Protein AF-A0A7W2FFE9-F1 (afdb_monomer_lite)

Foldseek 3Di:
DVLLVVLLVVVLVVQVVVCVVPVDPRSVVLVVQLVVLVVCVVVDPDDAQAQDPVDSRNVSSNSRSVCSNVVVVVVVD

Secondary structure (DSSP, 8-state):
-HHHHHHHHHHHHHHHHHHHHH---HHHHHHHHHHHHHHHHHHS----PPPPTTS--HHHHHHHHHHHHSHHHHH--

Radius of gyration: 13.22 Å; chains: 1; bounding box: 27×26×37 Å

Organism: NCBI:txid2758570

pLDDT: mean 89.61, std 6.97, range [52.56, 96.19]

Sequence (77 aa):
MLALLVAWAIVMATTGLFDEFYGTICQYVAMIWLCVGIGVMLLKKIDFPLPRPDRIDVPGAFKMLWWATFWPRYLSN

Structure (mmCIF, N/CA/C/O backbone):
data_AF-A0A7W2FFE9-F1
#
_entry.id   AF-A0A7W2FFE9-F1
#
loop_
_atom_site.group_PDB
_atom_site.id
_atom_site.type_symbol
_atom_site.label_atom_id
_atom_site.label_alt_id
_atom_site.label_comp_id
_atom_site.label_asym_id
_atom_site.label_entity_id
_atom_site.label_seq_id
_atom_site.pdbx_PDB_ins_code
_atom_site.Cartn_x
_atom_site.Cartn_y
_atom_site.Cartn_z
_atom_site.occupancy
_atom_site.B_iso_or_equiv
_atom_site.auth_seq_id
_atom_site.auth_comp_id
_atom_site.auth_asym_id
_atom_site.auth_atom_id
_atom_site.pdbx_PDB_model_num
ATOM 1 N N . MET A 1 1 ? 1.175 -5.857 14.339 1.00 76.81 1 MET A N 1
ATOM 2 C CA . MET A 1 1 ? 2.390 -5.618 13.519 1.00 76.81 1 MET A CA 1
ATOM 3 C C . MET A 1 1 ? 2.695 -6.762 12.560 1.00 76.81 1 MET A C 1
ATOM 5 O O . MET A 1 1 ? 2.821 -6.488 11.376 1.00 76.81 1 MET A O 1
ATOM 9 N N . LEU A 1 2 ? 2.743 -8.022 13.013 1.00 86.06 2 LEU A N 1
ATOM 10 C CA . LEU A 1 2 ? 3.050 -9.173 12.146 1.00 86.06 2 LEU A CA 1
ATOM 11 C C . LEU A 1 2 ? 2.158 -9.263 10.892 1.00 86.06 2 LEU A C 1
ATOM 13 O O . LEU A 1 2 ? 2.667 -9.405 9.790 1.00 86.06 2 LEU A O 1
ATOM 17 N N . ALA A 1 3 ? 0.840 -9.094 11.038 1.00 89.06 3 ALA A N 1
ATOM 18 C CA . ALA A 1 3 ? -0.094 -9.123 9.909 1.00 89.06 3 ALA A CA 1
ATOM 19 C C . ALA A 1 3 ? 0.194 -8.054 8.836 1.00 89.06 3 ALA A C 1
ATOM 21 O O . ALA A 1 3 ? 0.065 -8.327 7.646 1.00 89.06 3 ALA A O 1
ATOM 22 N N . LEU A 1 4 ? 0.619 -6.855 9.254 1.00 89.19 4 LEU A N 1
ATOM 23 C CA . LEU A 1 4 ? 0.987 -5.771 8.343 1.00 89.19 4 LEU A CA 1
ATOM 24 C C . LEU A 1 4 ? 2.290 -6.078 7.610 1.00 89.19 4 LEU A C 1
ATOM 26 O O . LEU A 1 4 ? 2.357 -5.865 6.407 1.00 89.19 4 LEU A O 1
ATOM 30 N N . LEU A 1 5 ? 3.286 -6.626 8.312 1.00 90.75 5 LEU A N 1
ATOM 31 C CA . LEU A 1 5 ? 4.540 -7.064 7.694 1.00 90.75 5 LEU A CA 1
ATOM 32 C C . LEU A 1 5 ? 4.293 -8.141 6.635 1.00 90.75 5 LEU A C 1
ATOM 34 O O . LEU A 1 5 ? 4.847 -8.055 5.545 1.00 90.75 5 LEU A O 1
ATOM 38 N N . VAL A 1 6 ? 3.425 -9.113 6.930 1.00 93.12 6 VAL A N 1
ATOM 39 C CA . VAL A 1 6 ? 3.047 -10.165 5.975 1.00 93.12 6 VAL A CA 1
ATOM 40 C C . VAL A 1 6 ? 2.359 -9.564 4.749 1.00 93.12 6 VAL A C 1
ATOM 42 O O . VAL A 1 6 ? 2.771 -9.841 3.626 1.00 93.12 6 VAL A O 1
ATOM 45 N N . ALA A 1 7 ? 1.349 -8.711 4.943 1.00 93.25 7 ALA A N 1
ATOM 46 C CA . ALA A 1 7 ? 0.643 -8.082 3.828 1.00 93.25 7 ALA A CA 1
ATOM 47 C C . ALA A 1 7 ? 1.577 -7.197 2.981 1.00 93.25 7 ALA A C 1
ATOM 49 O O . ALA A 1 7 ? 1.554 -7.267 1.755 1.00 93.25 7 ALA A O 1
ATOM 50 N N . TRP A 1 8 ? 2.450 -6.422 3.628 1.00 93.38 8 TRP A N 1
ATOM 51 C CA . TRP A 1 8 ? 3.452 -5.585 2.970 1.00 93.38 8 TRP A CA 1
ATOM 52 C C . TRP A 1 8 ? 4.438 -6.413 2.146 1.00 93.38 8 TRP A C 1
ATOM 54 O O . TRP A 1 8 ? 4.677 -6.105 0.981 1.00 93.38 8 TRP A O 1
ATOM 64 N N . ALA A 1 9 ? 4.973 -7.492 2.722 1.00 94.62 9 ALA A N 1
ATOM 65 C CA . ALA A 1 9 ? 5.896 -8.387 2.034 1.00 94.62 9 ALA A CA 1
ATOM 66 C C . ALA A 1 9 ? 5.254 -9.018 0.794 1.00 94.62 9 ALA A C 1
ATOM 68 O O . ALA A 1 9 ? 5.892 -9.066 -0.252 1.00 94.62 9 ALA A O 1
ATOM 69 N N . ILE A 1 10 ? 3.988 -9.439 0.884 1.00 95.50 10 ILE A N 1
ATOM 70 C CA . ILE A 1 10 ? 3.254 -9.985 -0.265 1.00 95.50 10 ILE A CA 1
ATOM 71 C C . ILE A 1 10 ? 3.120 -8.931 -1.370 1.00 95.50 10 ILE A C 1
ATOM 73 O O . ILE A 1 10 ? 3.398 -9.234 -2.531 1.00 95.50 10 ILE A O 1
ATOM 77 N N . VAL A 1 11 ? 2.739 -7.695 -1.027 1.00 94.12 11 VAL A N 1
ATOM 78 C CA . VAL A 1 11 ? 2.607 -6.608 -2.012 1.00 94.12 11 VAL A CA 1
ATOM 79 C C . VAL A 1 11 ? 3.946 -6.322 -2.690 1.00 94.12 11 VAL A C 1
ATOM 81 O O . VAL A 1 11 ? 4.010 -6.318 -3.917 1.00 94.12 11 VAL A O 1
ATOM 84 N N . MET A 1 12 ? 5.017 -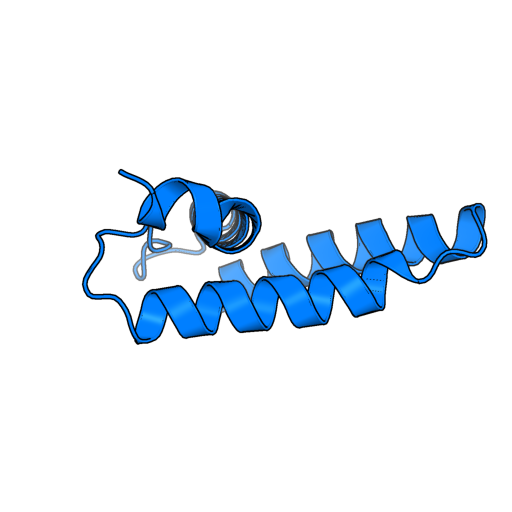6.172 -1.908 1.00 95.44 12 MET A N 1
ATOM 85 C CA . MET A 1 12 ? 6.353 -5.896 -2.437 1.00 95.44 12 MET A CA 1
ATOM 86 C C . MET A 1 12 ? 6.904 -7.029 -3.291 1.00 95.44 12 MET A C 1
ATOM 88 O O . MET A 1 12 ? 7.460 -6.767 -4.354 1.00 95.44 12 MET A O 1
ATOM 92 N N . ALA A 1 13 ? 6.728 -8.279 -2.859 1.00 94.62 13 ALA A N 1
ATOM 93 C CA . ALA A 1 13 ? 7.137 -9.444 -3.632 1.00 94.62 13 ALA A CA 1
ATOM 94 C C . ALA A 1 13 ? 6.385 -9.506 -4.966 1.00 94.62 13 ALA A C 1
ATOM 96 O O . ALA A 1 13 ? 6.997 -9.724 -6.004 1.00 94.62 13 ALA A O 1
ATOM 97 N N . THR A 1 14 ? 5.076 -9.240 -4.958 1.00 94.31 14 THR A N 1
ATOM 98 C CA . THR A 1 14 ? 4.264 -9.227 -6.184 1.00 94.31 14 THR A CA 1
ATOM 99 C C . THR A 1 14 ? 4.738 -8.147 -7.155 1.00 94.31 14 THR A C 1
ATOM 101 O O . THR A 1 14 ? 4.907 -8.424 -8.340 1.00 94.31 14 THR A O 1
ATOM 104 N N . THR A 1 15 ? 4.994 -6.929 -6.669 1.00 93.69 15 THR A N 1
ATOM 105 C CA . THR A 1 15 ? 5.509 -5.847 -7.520 1.00 93.69 15 THR A CA 1
ATOM 106 C C . THR A 1 15 ? 6.944 -6.087 -7.981 1.00 93.69 15 THR A C 1
ATOM 108 O O . THR A 1 15 ? 7.267 -5.738 -9.107 1.00 93.69 15 THR A O 1
ATOM 111 N N . GLY A 1 16 ? 7.784 -6.709 -7.148 1.00 94.31 16 GLY A N 1
ATOM 112 C CA . GLY A 1 16 ? 9.165 -7.046 -7.498 1.00 94.31 16 GLY A CA 1
ATOM 113 C C . GLY A 1 16 ? 9.237 -8.124 -8.577 1.00 94.31 16 GLY A C 1
ATOM 114 O O . GLY A 1 16 ? 9.985 -7.977 -9.534 1.00 94.31 16 GLY A O 1
ATOM 115 N N . LEU A 1 17 ? 8.385 -9.152 -8.490 1.00 95.44 17 LEU A N 1
ATOM 116 C CA . LEU A 1 17 ? 8.228 -10.134 -9.567 1.00 95.44 17 LEU A CA 1
ATOM 117 C C . LEU A 1 17 ? 7.768 -9.459 -10.864 1.00 95.44 17 LEU A C 1
ATOM 119 O O . LEU A 1 17 ? 8.270 -9.772 -11.937 1.00 95.44 17 LEU A O 1
ATOM 123 N N . PHE A 1 18 ? 6.837 -8.505 -10.778 1.00 94.19 18 PHE A N 1
ATOM 124 C CA . PHE A 1 18 ? 6.413 -7.721 -11.940 1.00 94.19 18 PHE A CA 1
ATOM 125 C C . PHE A 1 18 ? 7.573 -6.929 -12.558 1.00 94.19 18 PHE A C 1
ATOM 127 O O . PHE A 1 18 ? 7.748 -6.950 -13.774 1.00 94.19 18 PHE A O 1
ATOM 134 N N . ASP A 1 19 ? 8.386 -6.275 -11.731 1.00 94.00 19 ASP A N 1
ATOM 135 C CA . ASP A 1 19 ? 9.569 -5.549 -12.193 1.00 94.00 19 ASP A CA 1
ATOM 136 C C . ASP A 1 19 ? 10.588 -6.473 -12.859 1.00 94.00 19 ASP A C 1
ATOM 138 O O . ASP A 1 19 ? 11.131 -6.118 -13.903 1.00 94.00 19 ASP A O 1
ATOM 142 N N . GLU A 1 20 ? 10.787 -7.677 -12.325 1.00 94.81 20 GLU A N 1
ATOM 143 C CA . GLU A 1 20 ? 11.677 -8.684 -12.905 1.00 94.81 20 GLU A CA 1
ATOM 144 C C . GLU A 1 20 ? 11.177 -9.192 -14.268 1.00 94.81 20 GLU A C 1
ATOM 146 O O . GLU A 1 20 ? 11.957 -9.283 -15.216 1.00 94.81 20 GLU A O 1
ATOM 151 N N . PHE A 1 21 ? 9.876 -9.474 -14.404 1.00 96.19 21 PHE A N 1
ATOM 152 C CA . PHE A 1 21 ? 9.308 -9.982 -15.660 1.00 96.19 21 PHE A CA 1
ATOM 153 C C . PHE A 1 21 ? 9.200 -8.923 -16.762 1.00 96.19 21 PHE A C 1
ATOM 155 O O . PHE A 1 21 ? 9.307 -9.263 -17.941 1.00 96.19 21 PHE A O 1
ATOM 162 N N . TYR A 1 22 ? 8.960 -7.660 -16.403 1.00 94.06 22 TYR A N 1
ATOM 163 C CA . TYR A 1 22 ? 8.623 -6.604 -17.366 1.00 94.06 22 TYR A CA 1
ATOM 164 C C . TYR A 1 22 ? 9.649 -5.464 -17.435 1.00 94.06 22 TYR A C 1
ATOM 166 O O . TYR A 1 22 ? 9.473 -4.542 -18.231 1.00 94.06 22 TYR A O 1
ATOM 174 N N . GLY A 1 23 ? 10.720 -5.508 -16.636 1.00 92.00 23 GLY A N 1
ATOM 175 C CA . GLY A 1 23 ? 11.750 -4.465 -16.598 1.00 92.00 23 GLY A CA 1
ATOM 176 C C . GLY A 1 23 ? 11.229 -3.114 -16.100 1.00 92.00 23 GLY A C 1
ATOM 177 O O . GLY A 1 23 ? 11.693 -2.068 -16.556 1.00 92.00 23 GLY A O 1
ATOM 178 N N . THR A 1 24 ? 10.224 -3.121 -15.220 1.00 93.56 24 THR A N 1
ATOM 179 C CA . THR A 1 24 ? 9.583 -1.906 -14.694 1.00 93.56 24 THR A CA 1
ATOM 180 C C . THR A 1 24 ? 10.208 -1.437 -13.372 1.00 93.56 24 THR A C 1
ATOM 182 O O . THR A 1 24 ? 11.124 -2.058 -12.843 1.00 93.56 24 THR A O 1
ATOM 185 N N . ILE A 1 25 ? 9.731 -0.301 -12.847 1.00 92.88 25 ILE A N 1
ATOM 186 C CA . ILE A 1 25 ? 10.101 0.256 -11.526 1.00 92.88 25 ILE A CA 1
ATOM 187 C C . ILE A 1 25 ? 8.895 0.307 -10.567 1.00 92.88 25 ILE A C 1
ATOM 189 O O . ILE A 1 25 ? 8.819 1.152 -9.667 1.00 92.88 25 ILE A O 1
ATOM 193 N N . CYS A 1 26 ? 7.904 -0.553 -10.798 1.00 92.31 26 CYS A N 1
ATOM 194 C CA . CYS A 1 26 ? 6.628 -0.585 -10.096 1.00 92.31 26 CYS A CA 1
ATOM 195 C C . CYS A 1 26 ? 6.795 -0.811 -8.594 1.00 92.31 26 CYS A C 1
ATOM 197 O O . CYS A 1 26 ? 6.057 -0.202 -7.825 1.00 92.31 26 CYS A O 1
ATOM 199 N N . GLN A 1 27 ? 7.752 -1.627 -8.152 1.00 92.44 27 GLN A N 1
ATOM 200 C CA . GLN A 1 27 ? 8.011 -1.886 -6.735 1.00 92.44 27 GLN A CA 1
ATOM 201 C C . GLN A 1 27 ? 8.420 -0.609 -5.999 1.00 92.44 27 GLN A C 1
ATOM 203 O O . GLN A 1 27 ? 7.861 -0.293 -4.948 1.00 92.44 27 GLN A O 1
ATOM 208 N N . TYR A 1 28 ? 9.359 0.159 -6.558 1.00 92.25 28 TYR A N 1
ATOM 209 C CA . TYR A 1 28 ? 9.796 1.423 -5.960 1.00 92.25 28 TYR A CA 1
ATOM 210 C C . TYR A 1 28 ? 8.664 2.450 -5.923 1.00 92.25 28 TYR A C 1
ATOM 212 O O . TYR A 1 28 ? 8.449 3.098 -4.895 1.00 92.25 28 TYR A O 1
ATOM 220 N N . VAL A 1 29 ? 7.910 2.573 -7.018 1.00 94.56 29 VAL A N 1
ATOM 221 C CA . VAL A 1 29 ? 6.764 3.489 -7.091 1.00 94.56 29 VAL A CA 1
ATOM 222 C C . VAL A 1 29 ? 5.683 3.083 -6.088 1.00 94.56 29 VAL A C 1
ATOM 224 O O . VAL A 1 29 ? 5.207 3.931 -5.334 1.00 94.56 29 VAL A O 1
ATOM 227 N N . ALA A 1 30 ? 5.339 1.795 -6.011 1.00 93.31 30 ALA A N 1
ATOM 228 C CA . ALA A 1 30 ? 4.364 1.266 -5.062 1.00 93.31 30 ALA A CA 1
ATOM 229 C C . ALA A 1 30 ? 4.804 1.486 -3.610 1.00 93.31 30 ALA A C 1
ATOM 231 O O . ALA A 1 30 ? 3.988 1.886 -2.781 1.00 93.31 30 ALA A O 1
ATOM 232 N N . MET A 1 31 ? 6.092 1.297 -3.306 1.00 94.56 31 MET A N 1
ATOM 233 C CA . MET A 1 31 ? 6.651 1.565 -1.982 1.00 94.56 31 MET A CA 1
ATOM 234 C C . MET A 1 31 ? 6.454 3.016 -1.563 1.00 94.56 31 MET A C 1
ATOM 236 O O . MET A 1 31 ? 5.900 3.283 -0.497 1.00 94.56 31 MET A O 1
ATOM 240 N N . ILE A 1 32 ? 6.903 3.952 -2.402 1.00 95.50 32 ILE A N 1
ATOM 241 C CA . ILE A 1 32 ? 6.791 5.386 -2.121 1.00 95.50 32 ILE A CA 1
ATOM 242 C C . ILE A 1 32 ? 5.315 5.761 -1.973 1.00 95.50 32 ILE A C 1
ATOM 244 O O . ILE A 1 32 ? 4.942 6.434 -1.013 1.00 95.50 32 ILE A O 1
ATOM 248 N N . TRP A 1 33 ? 4.466 5.276 -2.879 1.00 95.56 33 TRP A N 1
ATOM 249 C CA . TRP A 1 33 ? 3.038 5.567 -2.879 1.00 95.56 33 TRP A CA 1
ATOM 250 C C . TRP A 1 33 ? 2.324 5.076 -1.615 1.00 95.56 33 TRP A C 1
ATOM 252 O O . TRP A 1 33 ? 1.579 5.835 -0.996 1.00 95.56 33 TRP A O 1
ATOM 262 N N . LEU A 1 34 ? 2.588 3.839 -1.186 1.00 94.19 34 LEU A N 1
ATOM 263 C CA . LEU A 1 34 ? 2.027 3.277 0.045 1.00 94.19 34 LEU A CA 1
ATOM 264 C C . LEU A 1 34 ? 2.521 4.017 1.290 1.00 94.19 34 LEU A C 1
ATOM 266 O O . LEU A 1 34 ? 1.727 4.285 2.190 1.00 94.19 34 LEU A O 1
ATOM 270 N N . CYS A 1 35 ? 3.804 4.389 1.341 1.00 93.94 35 CYS A N 1
ATOM 271 C CA . CYS A 1 35 ? 4.347 5.204 2.429 1.00 93.94 35 CYS A CA 1
ATOM 272 C C . CYS A 1 35 ? 3.641 6.563 2.520 1.00 93.94 35 CYS A C 1
ATOM 274 O O . CYS A 1 35 ? 3.270 6.984 3.616 1.00 93.94 35 CYS A O 1
ATOM 276 N N . VAL A 1 36 ? 3.405 7.226 1.381 1.00 94.19 36 VAL A N 1
ATOM 277 C CA . VAL A 1 36 ? 2.632 8.477 1.330 1.00 94.19 36 VAL A CA 1
ATOM 278 C C . VAL A 1 36 ? 1.204 8.245 1.816 1.00 94.19 36 VAL A C 1
ATOM 280 O O . VAL A 1 36 ? 0.736 8.988 2.673 1.00 94.19 36 VAL A O 1
ATOM 283 N N . GLY A 1 37 ? 0.529 7.197 1.341 1.00 91.56 37 GLY A N 1
ATOM 284 C CA . GLY A 1 37 ? -0.834 6.869 1.758 1.00 91.56 37 GLY A CA 1
ATOM 285 C C . GLY A 1 37 ? -0.968 6.601 3.257 1.00 91.56 37 GLY A C 1
ATOM 286 O O . GLY A 1 37 ? -1.884 7.120 3.893 1.00 91.56 37 GLY A O 1
ATOM 287 N N . ILE A 1 38 ? -0.023 5.866 3.852 1.00 90.38 38 ILE A N 1
ATOM 288 C CA . ILE A 1 38 ? 0.040 5.656 5.307 1.00 90.38 38 ILE A CA 1
ATOM 289 C C . ILE A 1 38 ? 0.324 6.980 6.030 1.00 90.38 38 ILE A C 1
ATOM 291 O O . ILE A 1 38 ? -0.312 7.277 7.037 1.00 90.38 38 ILE A O 1
ATOM 295 N N . GLY A 1 39 ? 1.229 7.813 5.510 1.00 91.38 39 GLY A N 1
ATOM 296 C CA . GLY A 1 39 ? 1.464 9.155 6.047 1.00 91.38 39 GLY A CA 1
ATOM 297 C C . GLY A 1 39 ? 0.188 10.002 6.055 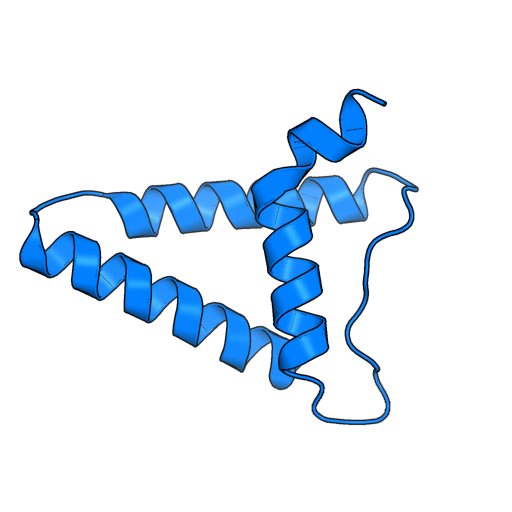1.00 91.38 39 GLY A C 1
ATOM 298 O O . GLY A 1 39 ? -0.137 10.635 7.057 1.00 91.38 39 GLY A O 1
ATOM 299 N N . VAL A 1 40 ? -0.594 9.949 4.976 1.00 90.69 40 VAL A N 1
ATOM 300 C CA . VAL A 1 40 ? -1.897 10.616 4.880 1.00 90.69 40 VAL A CA 1
ATOM 301 C C . VAL A 1 40 ? -2.884 10.063 5.906 1.00 90.69 40 VAL A C 1
ATOM 303 O O . VAL A 1 40 ? -3.550 10.867 6.552 1.00 90.69 40 VAL A O 1
ATOM 306 N N . MET A 1 41 ? -2.954 8.742 6.113 1.00 88.31 41 MET A N 1
ATOM 307 C CA . MET A 1 41 ? -3.789 8.146 7.172 1.00 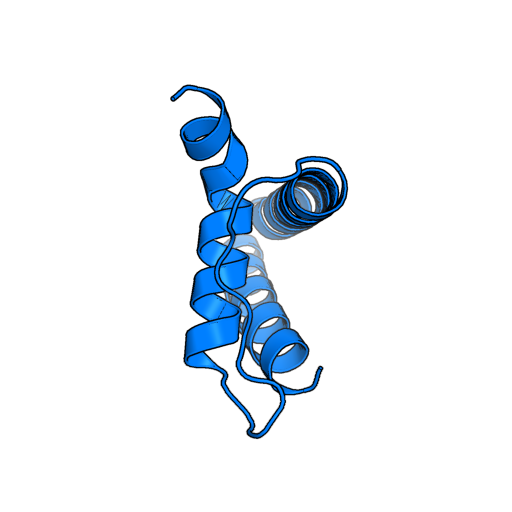88.31 41 MET A CA 1
ATOM 308 C C . MET A 1 41 ? -3.444 8.695 8.559 1.00 88.31 41 MET A C 1
ATOM 310 O O . MET A 1 41 ? -4.335 8.949 9.360 1.00 88.31 41 MET A O 1
ATOM 314 N N . LEU A 1 42 ? -2.155 8.880 8.853 1.00 86.38 42 LEU A N 1
ATOM 315 C CA . LEU A 1 42 ? -1.707 9.390 10.152 1.00 86.38 42 LEU A CA 1
ATOM 316 C C . LEU A 1 42 ? -2.007 10.885 10.327 1.00 86.38 42 LEU A C 1
ATOM 318 O O . LEU A 1 42 ? -2.260 11.339 11.442 1.00 86.38 42 LEU A O 1
ATOM 322 N N . LEU A 1 43 ? -1.969 11.656 9.238 1.00 88.62 43 LEU A N 1
ATOM 323 C CA . LEU A 1 43 ? -2.174 13.107 9.261 1.00 88.62 43 LEU A CA 1
ATOM 324 C C . LEU A 1 43 ? -3.649 13.509 9.169 1.00 88.62 43 LEU A C 1
ATOM 326 O O . LEU A 1 43 ? -4.051 14.550 9.695 1.00 88.62 43 LEU A O 1
ATOM 330 N N . LYS A 1 44 ? -4.464 12.720 8.473 1.00 78.75 44 LYS A N 1
ATOM 331 C CA . LYS A 1 44 ? -5.884 12.994 8.268 1.00 78.75 44 LYS A CA 1
ATOM 332 C C . LYS A 1 44 ? -6.691 12.215 9.300 1.00 78.75 44 LYS A C 1
ATOM 334 O O . LYS A 1 44 ? -6.598 11.000 9.375 1.00 78.75 44 LYS A O 1
ATOM 339 N N . LYS A 1 45 ? -7.537 12.913 10.065 1.00 71.69 45 LYS A N 1
ATOM 340 C CA . LYS A 1 45 ? -8.503 12.318 11.012 1.00 71.69 45 LYS A CA 1
ATOM 341 C C . LYS A 1 45 ? -9.684 11.660 10.278 1.00 71.69 45 LYS A C 1
ATOM 343 O O . LYS A 1 45 ? -10.832 12.013 10.521 1.00 71.69 45 LYS A O 1
ATOM 348 N N . ILE A 1 46 ? -9.398 10.793 9.315 1.00 77.56 46 ILE A N 1
ATOM 349 C CA . ILE A 1 46 ? -10.400 10.061 8.537 1.00 77.56 46 ILE A CA 1
ATOM 350 C C . ILE A 1 46 ? -10.458 8.646 9.093 1.00 77.56 46 ILE A C 1
ATOM 352 O O . ILE A 1 46 ? -9.422 8.082 9.433 1.00 77.56 46 ILE A O 1
ATOM 356 N N . ASP A 1 47 ? -11.651 8.066 9.178 1.00 80.25 47 ASP A N 1
ATOM 357 C CA . ASP A 1 47 ? -11.790 6.671 9.577 1.00 80.25 47 ASP A CA 1
ATOM 358 C C . ASP A 1 47 ? -11.164 5.761 8.512 1.00 80.25 47 ASP A C 1
ATOM 360 O O . ASP A 1 47 ? -11.592 5.723 7.354 1.00 80.25 47 ASP A O 1
ATOM 364 N N . PHE A 1 48 ? -10.134 5.014 8.906 1.00 82.25 48 PHE A N 1
ATOM 365 C CA . PHE A 1 48 ? -9.485 4.018 8.061 1.00 82.25 48 PHE A CA 1
ATOM 366 C C . PHE A 1 48 ? -9.548 2.630 8.707 1.00 82.25 48 PHE A C 1
ATOM 368 O O . PHE A 1 48 ? -9.542 2.498 9.935 1.00 82.25 48 PHE A O 1
ATOM 375 N N . PRO A 1 49 ? -9.617 1.559 7.894 1.00 86.12 49 PRO A N 1
ATOM 376 C CA . PRO A 1 49 ? -9.667 0.203 8.413 1.00 86.12 49 PRO A CA 1
ATOM 377 C C . PRO A 1 49 ? -8.332 -0.153 9.071 1.00 86.12 49 PRO A C 1
ATOM 379 O O . PRO A 1 49 ? -7.299 -0.221 8.406 1.00 86.12 49 PRO A O 1
ATOM 382 N N . LEU A 1 50 ? -8.370 -0.417 10.375 1.00 86.88 50 LEU A N 1
ATOM 383 C CA . LEU A 1 50 ? -7.235 -0.931 11.132 1.00 86.88 50 LEU A CA 1
ATOM 384 C C . LEU A 1 50 ? -7.324 -2.459 11.266 1.00 86.88 50 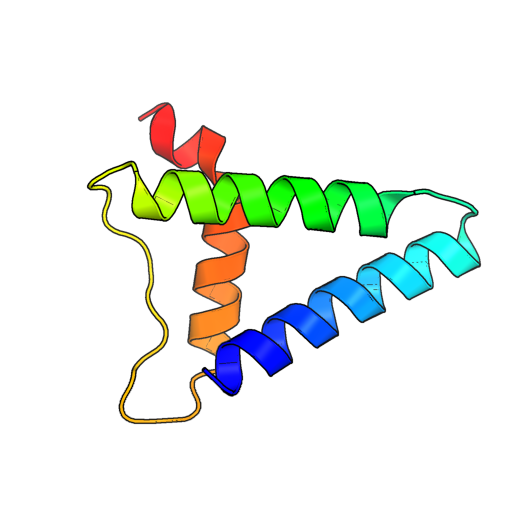LEU A C 1
ATOM 386 O O . LEU A 1 50 ? -8.412 -2.985 11.527 1.00 86.88 50 LEU A O 1
ATOM 390 N N . PRO A 1 51 ? -6.204 -3.192 11.119 1.00 88.06 51 PRO A N 1
ATOM 391 C CA . PRO A 1 51 ? -6.164 -4.608 11.457 1.00 88.06 51 PRO A CA 1
ATOM 392 C C . PRO A 1 51 ? -6.460 -4.789 12.944 1.00 88.06 51 PRO A C 1
ATOM 394 O O . PRO A 1 51 ? -5.985 -4.009 13.777 1.00 88.06 51 PRO A O 1
ATOM 397 N N . ARG A 1 52 ? -7.233 -5.823 13.287 1.00 87.00 52 ARG A N 1
ATOM 398 C CA . ARG A 1 52 ? -7.578 -6.041 14.693 1.00 87.00 52 ARG A CA 1
ATOM 399 C C . ARG A 1 52 ? -6.321 -6.360 15.521 1.00 87.00 52 ARG A C 1
ATOM 401 O O . ARG A 1 52 ? -5.509 -7.177 15.085 1.00 87.00 52 ARG A O 1
ATOM 408 N N . PRO A 1 53 ? -6.135 -5.734 16.696 1.00 82.19 53 PRO A N 1
ATOM 409 C CA . PRO A 1 53 ? -4.922 -5.903 17.499 1.00 82.19 53 PRO A CA 1
ATOM 410 C C . PRO A 1 53 ? -4.884 -7.224 18.282 1.00 82.19 53 PRO A C 1
ATOM 412 O O . PRO A 1 53 ? -3.810 -7.655 18.690 1.00 82.19 53 PRO A O 1
ATOM 415 N N . ASP A 1 54 ? -6.036 -7.864 18.483 1.00 86.94 54 ASP A N 1
ATOM 416 C CA . ASP A 1 54 ? -6.226 -9.086 19.274 1.00 86.94 54 ASP A CA 1
ATOM 417 C C . ASP A 1 54 ? -5.777 -10.366 18.553 1.00 86.94 54 ASP A C 1
ATOM 419 O O . ASP A 1 54 ? -5.644 -11.417 19.178 1.00 86.94 54 ASP A O 1
ATOM 423 N N . ARG A 1 55 ? -5.546 -10.302 17.237 1.00 88.12 55 ARG A N 1
ATOM 424 C CA . ARG A 1 55 ? -5.218 -11.471 16.415 1.00 88.12 55 ARG A CA 1
ATOM 425 C C . ARG A 1 55 ? -4.366 -11.115 15.204 1.00 88.12 55 ARG A C 1
ATOM 427 O O . ARG A 1 55 ? -4.265 -9.962 14.795 1.00 88.12 55 ARG A O 1
ATOM 434 N N . ILE A 1 56 ? -3.772 -12.132 14.583 1.00 88.19 56 ILE A N 1
ATOM 435 C CA . ILE A 1 56 ? -3.071 -11.974 13.304 1.00 88.19 56 ILE A CA 1
ATOM 436 C C . ILE A 1 56 ? -4.122 -11.762 12.202 1.00 88.19 56 ILE A C 1
ATOM 438 O O . ILE A 1 56 ? -4.630 -12.707 11.608 1.00 88.19 56 ILE A O 1
ATOM 442 N N . ASP A 1 57 ? -4.475 -10.501 11.958 1.00 91.25 57 ASP A N 1
ATOM 443 C CA . ASP A 1 57 ? -5.487 -10.100 10.977 1.00 91.25 57 ASP A CA 1
ATOM 444 C C . ASP A 1 57 ? -4.855 -9.653 9.649 1.00 91.25 57 ASP A C 1
ATOM 446 O O . ASP A 1 57 ? -4.773 -8.463 9.333 1.00 91.25 57 ASP A O 1
ATOM 450 N N . VAL A 1 58 ? -4.370 -10.624 8.869 1.00 90.38 58 VAL A N 1
ATOM 451 C CA . VAL A 1 58 ? -3.805 -10.376 7.528 1.00 90.38 58 VAL A CA 1
ATOM 452 C C . VAL A 1 58 ? -4.835 -9.738 6.579 1.00 90.38 58 VAL A C 1
ATOM 454 O O . VAL A 1 58 ? -4.484 -8.759 5.919 1.00 90.38 58 VAL A O 1
ATOM 457 N N . PRO A 1 59 ? -6.110 -10.182 6.525 1.00 92.56 59 PRO A N 1
ATOM 458 C CA . PRO A 1 59 ? -7.122 -9.516 5.702 1.00 92.56 59 PRO A CA 1
ATOM 459 C C . PRO A 1 59 ? -7.351 -8.052 6.100 1.00 92.56 59 PRO A C 1
ATOM 461 O O . PRO A 1 59 ? -7.495 -7.195 5.228 1.00 92.56 59 PRO A O 1
ATOM 464 N N . GLY A 1 60 ? -7.359 -7.744 7.401 1.00 92.00 60 GLY A N 1
ATOM 465 C CA . GLY A 1 60 ? -7.432 -6.367 7.895 1.00 92.00 60 GLY A CA 1
ATOM 466 C C . GLY A 1 60 ? -6.236 -5.522 7.457 1.00 92.00 60 GLY A C 1
ATOM 467 O O . GLY A 1 60 ? -6.412 -4.387 7.017 1.00 92.00 60 GLY A O 1
ATOM 468 N N . ALA A 1 61 ? -5.030 -6.093 7.481 1.00 92.44 61 ALA A N 1
ATOM 469 C CA . ALA A 1 61 ? -3.833 -5.419 6.988 1.00 92.44 61 ALA A CA 1
ATOM 470 C C . ALA A 1 61 ? -3.898 -5.138 5.477 1.00 92.44 61 ALA A C 1
ATOM 472 O O . ALA A 1 61 ? -3.544 -4.043 5.048 1.00 92.44 61 ALA A O 1
ATOM 473 N N . PHE A 1 62 ? -4.426 -6.064 4.670 1.00 93.81 62 PHE A N 1
ATOM 474 C CA . PHE A 1 62 ? -4.670 -5.804 3.247 1.00 93.81 62 PHE A CA 1
ATOM 475 C C . PHE A 1 62 ? -5.706 -4.707 3.013 1.00 93.81 62 PHE A C 1
ATOM 477 O O . PHE A 1 62 ? -5.521 -3.895 2.114 1.00 93.81 62 PHE A O 1
ATOM 484 N N . LYS A 1 63 ? -6.770 -4.627 3.823 1.00 92.62 63 LYS A N 1
ATOM 485 C CA . LYS A 1 63 ? -7.739 -3.519 3.738 1.00 92.62 63 LYS A CA 1
ATOM 486 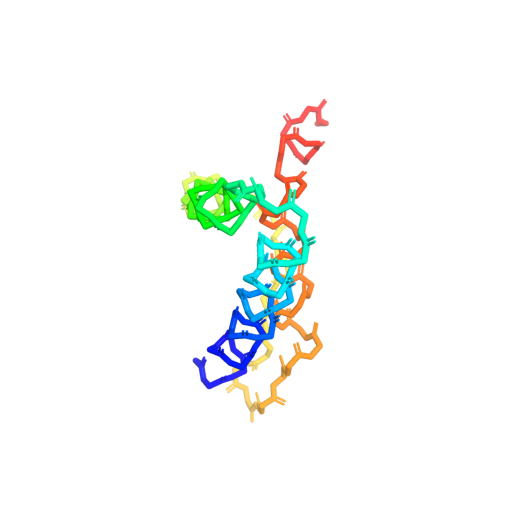C C . LYS A 1 63 ? -7.098 -2.173 4.071 1.00 92.62 63 LYS A C 1
ATOM 488 O O . LYS A 1 63 ? -7.386 -1.185 3.400 1.00 92.62 63 LYS A O 1
ATOM 493 N N . MET A 1 64 ? -6.220 -2.143 5.072 1.00 92.38 64 MET A N 1
ATOM 494 C CA . MET A 1 64 ? -5.435 -0.957 5.411 1.00 92.38 64 MET A CA 1
ATOM 495 C C . MET A 1 64 ? -4.528 -0.551 4.242 1.00 92.38 64 MET A C 1
ATOM 497 O O . MET A 1 64 ? -4.575 0.594 3.804 1.00 92.38 64 MET A O 1
ATOM 501 N N . LEU A 1 65 ? -3.760 -1.487 3.674 1.00 92.88 65 LEU A N 1
ATOM 502 C CA . LEU A 1 65 ? -2.911 -1.208 2.510 1.00 92.88 65 LEU A CA 1
ATOM 503 C C . LEU A 1 65 ? -3.727 -0.795 1.283 1.00 92.88 65 LEU A C 1
ATOM 505 O O . LEU A 1 65 ? -3.334 0.118 0.571 1.00 92.88 65 LEU A O 1
ATOM 509 N N . TRP A 1 66 ? -4.893 -1.399 1.066 1.00 92.62 66 TRP A N 1
ATOM 510 C CA . TRP A 1 66 ? -5.812 -1.007 0.002 1.00 92.62 66 TRP A CA 1
ATOM 511 C C . TRP A 1 66 ? -6.263 0.442 0.159 1.00 92.62 66 TRP A C 1
ATOM 513 O O . TRP A 1 66 ? -6.208 1.222 -0.792 1.00 92.62 66 TRP A O 1
ATOM 523 N N . TRP A 1 67 ? -6.668 0.832 1.368 1.00 92.75 67 TRP A N 1
ATOM 524 C CA . TRP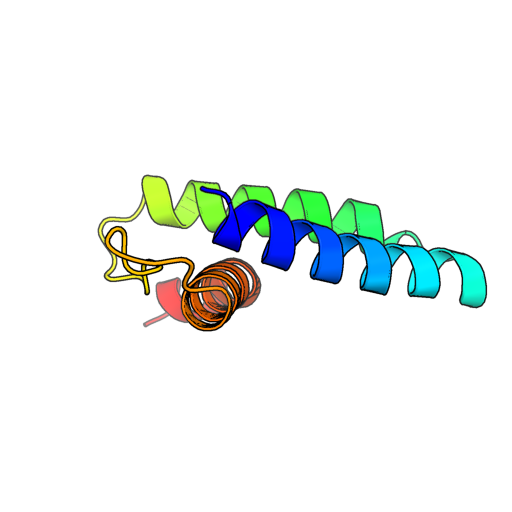 A 1 67 ? -6.980 2.228 1.645 1.00 92.75 67 TRP A CA 1
ATOM 525 C C . TRP A 1 67 ? -5.763 3.113 1.370 1.00 92.75 67 TRP A C 1
ATOM 527 O O . TRP A 1 67 ? -5.895 4.118 0.678 1.00 92.75 67 TRP A O 1
ATOM 537 N N . ALA A 1 68 ? -4.571 2.707 1.824 1.00 91.56 68 ALA A N 1
ATOM 538 C CA . ALA A 1 68 ? -3.327 3.446 1.617 1.00 91.56 68 ALA A CA 1
ATOM 539 C C . ALA A 1 68 ? -2.924 3.539 0.141 1.00 91.56 68 ALA A C 1
ATOM 541 O O . ALA A 1 68 ? -2.225 4.469 -0.221 1.00 91.56 68 ALA A O 1
ATOM 542 N N . THR A 1 69 ? -3.370 2.640 -0.732 1.00 93.38 69 THR A N 1
ATOM 543 C CA . THR A 1 69 ? -3.175 2.767 -2.183 1.00 93.38 69 THR A CA 1
ATOM 544 C C . THR A 1 69 ? -4.161 3.759 -2.795 1.00 93.38 69 THR A C 1
ATOM 546 O O . THR A 1 69 ? -3.796 4.547 -3.664 1.00 93.38 69 THR A O 1
ATOM 549 N N . PHE A 1 70 ? -5.414 3.758 -2.337 1.00 91.62 70 PHE A N 1
ATOM 550 C CA . PHE A 1 70 ? -6.493 4.573 -2.906 1.00 91.62 70 PHE A CA 1
ATOM 551 C C . PHE A 1 70 ? -6.815 5.834 -2.090 1.00 91.62 70 PHE A C 1
ATOM 553 O O . PHE A 1 70 ? -7.874 6.436 -2.273 1.00 91.62 70 PHE A O 1
ATOM 560 N N . TRP A 1 71 ? -5.885 6.275 -1.239 1.00 89.12 71 TRP A N 1
ATOM 561 C CA . TRP A 1 71 ? -6.020 7.442 -0.365 1.00 89.12 71 TRP A CA 1
ATOM 562 C C . TRP A 1 71 ? -6.538 8.719 -1.054 1.00 89.12 71 TRP A C 1
ATOM 564 O O . TRP A 1 71 ? -7.386 9.372 -0.444 1.00 89.12 71 TRP A O 1
ATOM 574 N N . PRO A 1 72 ? -6.164 9.086 -2.307 1.00 89.56 72 PRO A N 1
ATOM 575 C CA . PRO A 1 72 ? -6.648 10.334 -2.901 1.00 89.56 72 PRO A CA 1
ATOM 576 C C . PRO A 1 72 ? -8.163 10.321 -3.106 1.00 89.56 72 PRO A C 1
ATOM 578 O O . PRO A 1 72 ? -8.823 11.348 -2.967 1.00 89.56 72 PRO A O 1
ATOM 581 N N . ARG A 1 73 ? -8.736 9.141 -3.378 1.00 87.19 73 ARG A N 1
ATOM 582 C CA . ARG A 1 73 ? -10.180 8.972 -3.562 1.00 87.19 73 ARG A CA 1
ATOM 583 C C . ARG A 1 73 ? -10.951 9.212 -2.267 1.00 87.19 73 ARG A C 1
ATOM 585 O O . ARG A 1 73 ? -12.062 9.722 -2.321 1.00 87.19 73 ARG A O 1
ATOM 592 N N . TYR A 1 74 ? -10.365 8.873 -1.122 1.00 81.00 74 TYR A N 1
ATOM 593 C CA . TYR A 1 74 ? -10.983 9.089 0.188 1.00 81.00 74 TYR A CA 1
ATOM 594 C C . TYR A 1 74 ? -10.837 10.531 0.696 1.00 81.00 74 TYR A C 1
ATOM 596 O O . TYR A 1 74 ? -11.481 10.880 1.677 1.00 81.00 74 TYR A O 1
ATOM 604 N N . LEU A 1 75 ? -10.013 11.362 0.046 1.00 78.75 75 LEU A N 1
ATOM 605 C CA . LEU A 1 75 ? -9.878 12.792 0.355 1.00 78.75 75 LEU A CA 1
ATOM 606 C C . LEU A 1 75 ? -10.765 13.701 -0.501 1.00 78.75 75 LEU A C 1
ATOM 608 O O . LEU A 1 75 ? -10.917 14.872 -0.170 1.00 78.75 75 LEU A O 1
ATOM 612 N N . SER A 1 76 ? -11.270 13.195 -1.626 1.00 70.00 76 SER A N 1
ATOM 613 C CA . SER A 1 76 ? -12.071 13.965 -2.585 1.00 70.00 76 SER A CA 1
ATOM 614 C C . SER A 1 76 ? -13.582 13.915 -2.309 1.00 70.00 76 SER A C 1
ATOM 616 O O . SER A 1 76 ? -14.340 14.524 -3.063 1.00 70.00 76 SER A O 1
ATOM 618 N N . ASN A 1 77 ? -14.005 13.176 -1.281 1.00 52.56 77 ASN A N 1
ATOM 619 C CA . ASN A 1 77 ? -15.367 13.171 -0.738 1.00 52.56 77 ASN A CA 1
ATOM 620 C C . ASN A 1 77 ? -15.409 14.010 0.538 1.00 52.56 77 ASN A C 1
ATOM 622 O O . ASN A 1 77 ? -16.465 14.628 0.779 1.00 52.56 77 ASN A O 1
#